Protein AF-A0AAJ7ITN8-F1 (afdb_monomer)

Foldseek 3Di:
DVPAAQQAEAEDADCPCVVVVPDDDPVVCVSVYHYDDDDVCCLVVPVDVPVVVVVVVVVVVQVPDPVCPDDDDDDDDDDPVCVVVVVVCVVVVVDD

Secondary structure (DSSP, 8-state):
-TT--TT-EEEE--SHHHHTTPPP-GGGGGGT-EEEE--HHHHHTTS-HHHHHHHHHHHHHHHH-TT--S-PPP-----GGGHHHHHHHHHTT---

Nearest PDB structures (foldseek):
  8eyk-assembly1_F  TM=9.396E-01  e=1.097E-06  Homo sapiens
  8gkc-assembly1_D  TM=9.194E-01  e=1.097E-06  Homo sapiens
  8eyi-assembly1_E  TM=9.172E-01  e=2.878E-06  Homo sapiens
  5bp4-assembly6_L  TM=7.816E-01  e=1.157E-03  Mycolicibacterium smegmatis MC2 155
  5bp4-assembly9_R  TM=7.856E-01  e=1.750E-03  Mycolicibacterium smegmatis MC2 155

Structure (mmCIF, N/CA/C/O backbone):
data_AF-A0AAJ7ITN8-F1
#
_entry.id   AF-A0AAJ7ITN8-F1
#
loop_
_atom_site.group_PDB
_atom_site.id
_atom_site.type_symbol
_atom_site.label_atom_id
_atom_site.label_alt_id
_atom_site.label_comp_id
_atom_site.label_asym_id
_atom_site.label_entity_id
_atom_site.label_seq_id
_atom_site.pdbx_PDB_ins_code
_atom_site.Cartn_x
_atom_site.Cartn_y
_atom_site.Cartn_z
_atom_site.occupancy
_atom_site.B_iso_or_equiv
_atom_site.auth_seq_id
_atom_site.auth_comp_id
_atom_site.auth_asym_id
_atom_site.auth_atom_id
_atom_site.pdbx_PDB_model_num
ATOM 1 N N . VAL A 1 1 ? -0.527 -5.673 -13.381 1.00 88.94 1 VAL A N 1
ATOM 2 C CA . VAL A 1 1 ? 0.476 -5.041 -14.279 1.00 88.94 1 VAL A CA 1
ATOM 3 C C . VAL A 1 1 ? -0.080 -4.599 -15.643 1.00 88.94 1 VAL A C 1
ATOM 5 O O . VAL A 1 1 ? 0.166 -3.467 -16.028 1.00 88.94 1 VAL A O 1
ATOM 8 N N . ARG A 1 2 ? -0.852 -5.417 -16.383 1.00 93.25 2 ARG A N 1
ATOM 9 C CA . ARG A 1 2 ? -1.301 -5.092 -17.764 1.00 93.25 2 ARG A CA 1
ATOM 10 C C . ARG A 1 2 ? -2.098 -3.784 -17.938 1.00 93.25 2 ARG A C 1
ATOM 12 O O . ARG A 1 2 ? -2.058 -3.216 -19.022 1.00 93.25 2 ARG A O 1
ATOM 19 N N . CYS A 1 3 ? -2.760 -3.292 -16.887 1.00 96.00 3 CYS A N 1
ATOM 20 C CA . CYS A 1 3 ? -3.472 -2.006 -16.898 1.00 96.00 3 CYS A CA 1
ATOM 21 C C . CYS A 1 3 ? -2.542 -0.775 -16.872 1.00 96.00 3 CYS A C 1
ATOM 23 O O . CYS A 1 3 ? -3.028 0.349 -16.941 1.00 96.00 3 CYS A O 1
ATOM 25 N N . LEU A 1 4 ? -1.221 -0.956 -16.748 1.00 96.88 4 LEU A N 1
ATOM 26 C CA . LEU A 1 4 ? -0.264 0.149 -16.793 1.00 96.88 4 LEU A CA 1
ATOM 27 C C . LEU A 1 4 ? -0.179 0.741 -18.203 1.00 96.88 4 LEU A C 1
ATOM 29 O O . LEU A 1 4 ? 0.125 0.044 -19.181 1.00 96.88 4 LEU A O 1
ATOM 33 N N . GLY A 1 5 ? -0.407 2.051 -18.272 1.00 97.38 5 GLY A N 1
ATOM 34 C CA . GLY A 1 5 ? -0.104 2.869 -19.439 1.00 97.38 5 GLY A CA 1
ATOM 35 C C . GLY A 1 5 ? 1.395 3.141 -19.591 1.00 97.38 5 GLY A C 1
ATOM 36 O O . GLY A 1 5 ? 2.204 2.775 -18.735 1.00 97.38 5 GLY A O 1
ATOM 37 N N . TYR A 1 6 ? 1.749 3.804 -20.693 1.00 97.88 6 TYR A N 1
ATOM 38 C CA . TYR A 1 6 ? 3.102 4.307 -20.939 1.00 97.88 6 TYR A CA 1
ATOM 39 C C . TYR A 1 6 ? 3.574 5.180 -19.766 1.00 97.88 6 TYR A C 1
ATOM 41 O O . TYR A 1 6 ? 2.825 6.037 -19.292 1.00 97.88 6 TYR A O 1
ATOM 49 N N . ARG A 1 7 ? 4.789 4.921 -19.270 1.00 97.81 7 ARG A N 1
ATOM 50 C CA . ARG A 1 7 ? 5.408 5.583 -18.104 1.00 97.81 7 ARG A CA 1
ATOM 51 C C . ARG A 1 7 ? 4.628 5.449 -16.791 1.00 97.81 7 ARG A C 1
ATOM 53 O O . ARG A 1 7 ? 4.816 6.227 -15.853 1.00 97.81 7 ARG A O 1
ATOM 60 N N . GLY A 1 8 ? 3.752 4.448 -16.706 1.00 98.19 8 GLY A N 1
ATOM 61 C CA . GLY A 1 8 ? 3.003 4.126 -15.497 1.00 98.19 8 GLY A CA 1
ATOM 62 C C . GLY A 1 8 ? 3.902 3.688 -14.336 1.00 98.19 8 GLY A C 1
ATOM 63 O O . GLY A 1 8 ? 5.009 3.182 -14.521 1.00 98.19 8 GLY A O 1
ATOM 64 N N . ARG A 1 9 ? 3.399 3.851 -13.112 1.00 98.44 9 ARG A N 1
ATOM 65 C CA . ARG A 1 9 ? 4.063 3.391 -11.888 1.00 98.44 9 ARG A CA 1
ATOM 66 C C . ARG A 1 9 ? 3.208 2.319 -11.241 1.00 98.44 9 ARG A C 1
ATOM 68 O O . ARG A 1 9 ? 2.056 2.579 -10.901 1.00 98.44 9 ARG A O 1
ATOM 75 N N . PHE A 1 10 ? 3.761 1.128 -11.087 1.00 97.88 10 PHE A N 1
ATOM 76 C CA . PHE A 1 10 ? 3.113 0.057 -10.351 1.00 97.88 10 PHE A CA 1
ATOM 77 C C . PHE A 1 10 ? 3.574 0.096 -8.898 1.00 97.88 10 PHE A C 1
ATOM 79 O O . PHE A 1 10 ? 4.776 0.053 -8.642 1.00 97.88 10 PHE A O 1
ATOM 86 N N . LEU A 1 11 ? 2.625 0.208 -7.971 1.00 97.44 11 LEU A N 1
ATOM 87 C CA . LEU A 1 11 ? 2.876 0.201 -6.533 1.00 97.44 11 LEU A CA 1
ATOM 88 C C . LEU A 1 11 ? 2.355 -1.125 -5.979 1.00 97.44 11 LEU A C 1
ATOM 90 O O . LEU A 1 11 ? 1.149 -1.288 -5.799 1.00 97.44 11 LEU A O 1
ATOM 94 N N . GLU A 1 12 ? 3.254 -2.082 -5.772 1.00 96.19 12 GLU A N 1
ATOM 95 C CA . GLU A 1 12 ? 2.917 -3.381 -5.197 1.00 96.19 12 GLU A CA 1
ATOM 96 C C . GLU A 1 12 ? 2.887 -3.260 -3.672 1.00 96.19 12 GLU A C 1
ATOM 98 O O . GLU A 1 12 ? 3.914 -3.014 -3.038 1.00 96.19 12 GLU A O 1
ATOM 103 N N . ILE A 1 13 ? 1.693 -3.407 -3.100 1.00 96.31 13 ILE A N 1
ATOM 104 C CA . ILE A 1 13 ? 1.461 -3.405 -1.647 1.00 96.31 13 ILE A CA 1
ATOM 105 C C . ILE A 1 13 ? 1.201 -4.818 -1.109 1.00 96.31 13 ILE A C 1
ATOM 107 O O . ILE A 1 13 ? 1.225 -5.039 0.104 1.00 96.31 13 ILE A O 1
ATOM 111 N N . GLY A 1 14 ? 0.924 -5.776 -1.997 1.00 93.69 14 GLY A N 1
ATOM 112 C CA . GLY A 1 14 ? 0.780 -7.180 -1.662 1.00 93.69 14 GLY A CA 1
ATOM 113 C C . GLY A 1 14 ? 2.134 -7.816 -1.361 1.00 93.69 14 GLY A C 1
ATOM 114 O O . GLY A 1 14 ? 3.174 -7.429 -1.887 1.00 93.69 14 GLY A O 1
ATOM 115 N N . LYS A 1 15 ? 2.120 -8.824 -0.485 1.00 91.69 15 LYS A N 1
ATOM 116 C CA . LYS A 1 15 ? 3.334 -9.549 -0.077 1.00 91.69 15 LYS A CA 1
ATOM 117 C C . LYS A 1 15 ? 3.438 -10.952 -0.665 1.00 91.69 15 LYS A C 1
ATOM 119 O O . LYS A 1 15 ? 4.537 -11.488 -0.702 1.00 91.69 15 LYS A O 1
ATOM 124 N N . PHE A 1 16 ? 2.324 -11.544 -1.103 1.00 91.62 16 PHE A N 1
ATOM 125 C CA . PHE A 1 16 ? 2.269 -12.952 -1.506 1.00 91.62 16 PHE A CA 1
ATOM 126 C C . PHE A 1 16 ? 3.198 -13.252 -2.690 1.00 91.62 16 PHE A C 1
ATOM 128 O O . PHE A 1 16 ? 4.136 -14.028 -2.540 1.00 91.62 16 PHE A O 1
ATOM 135 N N . ASP A 1 17 ? 3.008 -12.578 -3.828 1.00 91.75 17 ASP A N 1
ATOM 136 C CA . ASP A 1 17 ? 3.828 -12.795 -5.026 1.00 91.75 17 ASP A CA 1
ATOM 137 C C . ASP A 1 17 ? 5.315 -12.503 -4.799 1.00 91.75 17 ASP A C 1
ATOM 139 O O . ASP A 1 17 ? 6.173 -13.230 -5.301 1.00 91.75 17 ASP A O 1
ATOM 143 N N . LEU A 1 18 ? 5.620 -11.468 -4.006 1.00 90.56 18 LEU A N 1
ATOM 144 C CA . LEU A 1 18 ? 6.990 -11.104 -3.652 1.00 90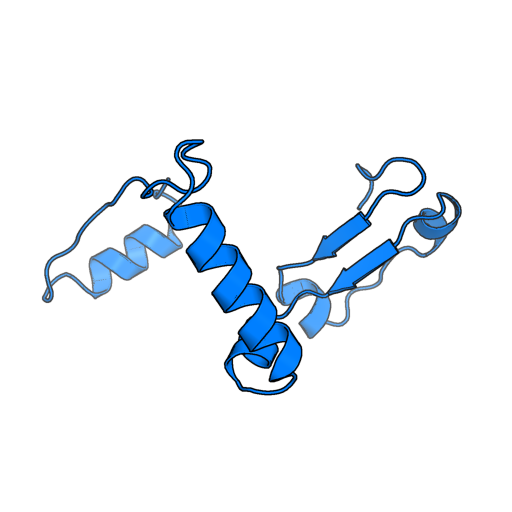.56 18 LEU A CA 1
ATOM 145 C C . LEU A 1 18 ? 7.651 -12.186 -2.786 1.00 90.56 18 LEU A C 1
ATOM 147 O O . LEU A 1 18 ? 8.772 -12.597 -3.069 1.00 90.56 18 LEU A O 1
ATOM 151 N N . ALA A 1 19 ? 6.951 -12.676 -1.758 1.00 91.50 19 ALA A N 1
ATOM 152 C CA . ALA A 1 19 ? 7.452 -13.722 -0.867 1.00 91.50 19 ALA A CA 1
ATOM 153 C C . ALA A 1 19 ? 7.614 -15.071 -1.583 1.00 91.50 19 ALA A C 1
ATOM 155 O O . ALA A 1 19 ? 8.541 -15.821 -1.283 1.00 91.50 19 ALA A O 1
ATOM 156 N N . SER A 1 20 ? 6.740 -15.372 -2.545 1.00 94.44 20 SER A N 1
ATOM 157 C CA . SER A 1 20 ? 6.828 -16.573 -3.379 1.00 94.44 20 SER A CA 1
ATOM 158 C C . SER A 1 20 ? 7.814 -16.445 -4.545 1.00 94.44 20 SER A C 1
ATOM 160 O O . SER A 1 20 ? 8.014 -17.421 -5.265 1.00 94.44 20 SER A O 1
ATOM 162 N N . ASN A 1 21 ? 8.445 -15.278 -4.733 1.00 93.00 21 ASN A N 1
ATOM 163 C CA . ASN A 1 21 ? 9.334 -14.988 -5.860 1.00 93.00 21 ASN A CA 1
ATOM 164 C C . ASN A 1 21 ? 8.688 -15.328 -7.220 1.00 93.00 21 ASN A C 1
ATOM 166 O O . ASN A 1 21 ? 9.299 -15.949 -8.098 1.00 93.00 21 ASN A O 1
ATOM 170 N N . ASN A 1 22 ? 7.415 -14.957 -7.380 1.00 95.56 22 ASN A N 1
ATOM 171 C CA . ASN A 1 22 ? 6.686 -15.194 -8.619 1.00 95.56 22 ASN A CA 1
ATOM 172 C C . ASN A 1 22 ? 7.305 -14.391 -9.773 1.00 95.56 22 ASN A C 1
ATOM 174 O O . ASN A 1 22 ? 7.781 -13.268 -9.606 1.00 95.56 22 ASN A O 1
ATOM 178 N N . LYS A 1 23 ? 7.298 -14.975 -10.978 1.00 95.81 23 LYS A N 1
ATOM 179 C CA . LYS A 1 23 ? 7.913 -14.359 -12.163 1.00 95.81 23 LYS A CA 1
ATOM 180 C C . LYS A 1 23 ? 7.159 -13.096 -12.584 1.00 95.81 23 LYS A C 1
ATOM 182 O O . LYS A 1 23 ? 5.944 -13.128 -12.770 1.00 95.81 23 LYS A O 1
ATOM 187 N N . LEU A 1 24 ? 7.903 -12.024 -12.848 1.00 94.62 24 LEU A N 1
ATOM 188 C CA . LEU A 1 24 ? 7.398 -10.804 -13.474 1.00 94.62 24 LEU A CA 1
ATOM 189 C C . LEU A 1 24 ? 7.767 -10.791 -14.964 1.00 94.62 24 LEU A C 1
ATOM 191 O O . LEU A 1 24 ? 8.936 -10.921 -15.321 1.0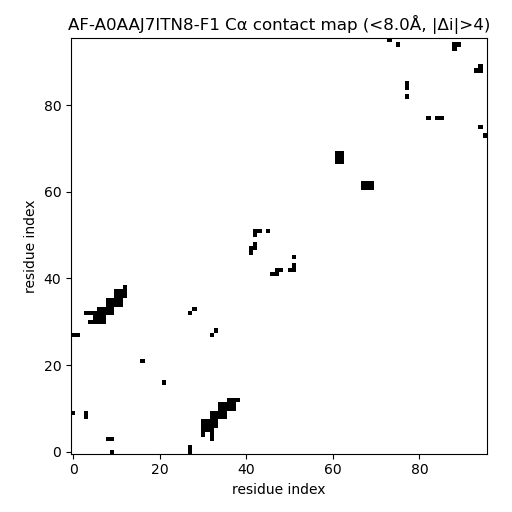0 94.62 24 LEU A O 1
ATOM 195 N N . GLY A 1 25 ? 6.771 -10.630 -15.839 1.00 95.25 25 GLY A N 1
ATOM 196 C CA . GLY A 1 25 ? 6.994 -10.482 -17.280 1.00 95.25 25 GLY A CA 1
ATOM 197 C C . GLY A 1 25 ? 7.716 -9.172 -17.584 1.00 95.25 25 GLY A C 1
ATOM 198 O O . GLY A 1 25 ? 7.153 -8.094 -17.388 1.00 95.25 25 GLY A O 1
ATOM 199 N N . MET A 1 26 ? 8.964 -9.258 -18.048 1.00 96.6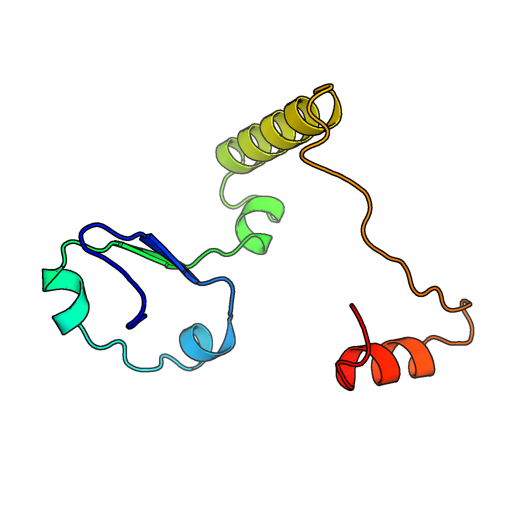9 26 MET A N 1
ATOM 200 C CA . MET A 1 26 ? 9.813 -8.081 -18.248 1.00 96.69 26 MET A CA 1
ATOM 201 C C . MET A 1 26 ? 9.425 -7.255 -19.483 1.00 96.69 26 MET A C 1
ATOM 203 O O . MET A 1 26 ? 9.815 -6.091 -19.567 1.00 96.69 26 MET A O 1
ATOM 207 N N . GLU A 1 27 ? 8.616 -7.787 -20.412 1.00 96.62 27 GLU A N 1
ATOM 208 C CA . GLU A 1 27 ? 8.198 -7.037 -21.607 1.00 96.62 27 GLU A CA 1
ATOM 209 C C . GLU A 1 27 ? 7.449 -5.738 -21.279 1.00 96.62 27 GLU A C 1
ATOM 211 O O . GLU A 1 27 ? 7.484 -4.782 -22.052 1.00 96.62 27 GLU A O 1
ATOM 216 N N . ILE A 1 28 ? 6.796 -5.664 -20.114 1.00 95.88 28 ILE A N 1
ATOM 217 C CA . ILE A 1 28 ? 6.036 -4.478 -19.719 1.00 95.88 28 ILE A CA 1
ATOM 218 C C . ILE A 1 28 ? 6.937 -3.246 -19.553 1.00 95.88 28 ILE A C 1
ATOM 220 O O . ILE A 1 28 ? 6.484 -2.125 -19.786 1.00 95.88 28 ILE A O 1
ATOM 224 N N . PHE A 1 29 ? 8.214 -3.432 -19.201 1.00 97.62 29 PHE A N 1
ATOM 225 C CA . PHE A 1 29 ? 9.159 -2.331 -19.008 1.00 97.62 29 PHE A CA 1
ATOM 226 C C . PHE A 1 29 ? 9.506 -1.604 -20.311 1.00 97.62 29 PHE A C 1
ATOM 228 O O . PHE A 1 29 ? 9.937 -0.456 -20.256 1.00 97.62 29 PHE A O 1
ATOM 235 N N . LEU A 1 30 ? 9.211 -2.191 -21.479 1.00 97.38 30 LEU A N 1
ATOM 236 C CA . LEU A 1 30 ? 9.294 -1.494 -22.770 1.00 97.38 30 LEU A CA 1
ATOM 237 C C . LEU A 1 30 ? 8.315 -0.315 -22.872 1.00 97.38 30 LEU A C 1
ATOM 239 O O . LEU A 1 30 ? 8.526 0.594 -23.665 1.00 97.38 30 LEU A O 1
ATOM 243 N N . LYS A 1 31 ? 7.264 -0.289 -22.043 1.00 97.25 31 LYS A N 1
ATOM 244 C CA . LYS A 1 31 ? 6.377 0.875 -21.891 1.00 97.25 31 LYS A CA 1
ATOM 245 C C . LYS A 1 31 ? 6.959 1.954 -20.967 1.00 97.25 31 LYS A C 1
ATOM 247 O O . LYS A 1 31 ? 6.208 2.824 -20.531 1.00 97.25 31 LYS A O 1
ATOM 252 N N . GLU A 1 32 ? 8.241 1.872 -20.610 1.00 97.50 32 GLU A N 1
ATOM 253 C CA . GLU A 1 32 ? 8.925 2.771 -19.669 1.00 97.50 32 GLU A CA 1
ATOM 254 C C . GLU A 1 32 ? 8.259 2.841 -18.287 1.00 97.50 32 GLU A C 1
ATOM 256 O O . GLU A 1 32 ? 8.287 3.865 -17.601 1.00 97.50 32 GLU A O 1
ATOM 261 N N . ILE A 1 33 ? 7.610 1.752 -17.871 1.00 98.19 33 ILE A N 1
ATOM 262 C CA . ILE A 1 33 ? 7.006 1.692 -16.543 1.00 98.19 33 ILE A CA 1
ATOM 263 C C . ILE A 1 33 ? 8.083 1.595 -15.462 1.00 98.19 33 ILE A C 1
ATOM 265 O O . ILE A 1 33 ? 9.208 1.160 -15.701 1.00 98.19 33 ILE A O 1
ATOM 269 N N . THR A 1 34 ? 7.696 1.916 -14.234 1.00 98.12 34 THR A N 1
ATOM 270 C CA . THR A 1 34 ? 8.476 1.567 -13.042 1.00 98.12 34 THR A CA 1
ATOM 271 C C . THR A 1 34 ? 7.653 0.668 -12.131 1.00 98.12 34 THR A C 1
ATOM 273 O O . THR A 1 34 ? 6.429 0.805 -12.049 1.00 98.12 34 THR A O 1
ATOM 276 N N . PHE A 1 35 ? 8.322 -0.267 -11.464 1.00 97.44 35 PHE A N 1
ATOM 277 C CA . PHE A 1 35 ? 7.712 -1.214 -10.539 1.00 97.44 35 PHE A CA 1
ATOM 278 C C . PHE A 1 35 ? 8.323 -1.005 -9.155 1.00 97.44 35 PHE A C 1
ATOM 280 O O . PHE A 1 35 ? 9.541 -1.071 -9.010 1.00 97.44 35 PHE A O 1
ATOM 287 N N . HIS A 1 36 ? 7.486 -0.751 -8.151 1.00 96.19 36 HIS A N 1
ATOM 288 C CA . HIS A 1 36 ? 7.911 -0.438 -6.789 1.00 96.19 36 HIS A CA 1
ATOM 289 C C . HIS A 1 36 ? 7.260 -1.413 -5.815 1.00 96.19 36 HIS A C 1
ATOM 291 O O . HIS A 1 36 ? 6.035 -1.445 -5.710 1.00 96.19 36 HIS A O 1
ATOM 297 N N . GLY A 1 37 ? 8.070 -2.182 -5.090 1.00 94.62 37 GLY A N 1
ATOM 298 C CA . GLY A 1 37 ? 7.605 -2.908 -3.909 1.00 94.62 37 GLY A CA 1
ATOM 299 C C . GLY A 1 37 ? 7.522 -1.953 -2.721 1.00 94.62 37 GLY A C 1
ATOM 300 O O . GLY A 1 37 ? 8.521 -1.327 -2.368 1.00 94.62 37 GLY A O 1
ATOM 301 N N . VAL A 1 38 ? 6.343 -1.819 -2.117 1.00 93.75 38 VAL A N 1
ATOM 302 C CA . VAL A 1 38 ? 6.083 -0.857 -1.039 1.00 93.75 38 VAL A CA 1
ATOM 303 C C . VAL A 1 38 ? 5.831 -1.602 0.270 1.00 93.75 38 VAL A C 1
ATOM 305 O O . VAL A 1 38 ? 4.799 -2.242 0.454 1.00 93.75 38 VAL A O 1
ATOM 308 N N . LEU A 1 39 ? 6.774 -1.493 1.209 1.00 92.00 39 LEU A N 1
ATOM 309 C CA . LEU A 1 39 ? 6.722 -2.153 2.518 1.00 92.00 39 LEU A CA 1
ATOM 310 C C . LEU A 1 39 ? 6.719 -1.110 3.639 1.00 92.00 39 LEU A C 1
ATOM 312 O O . LEU A 1 39 ? 7.770 -0.660 4.096 1.00 92.00 39 LEU A O 1
ATOM 316 N N . LEU A 1 40 ? 5.523 -0.737 4.099 1.00 91.88 40 LEU A N 1
ATOM 317 C CA . LEU A 1 40 ? 5.366 0.284 5.138 1.00 91.88 40 LEU A CA 1
ATOM 318 C C . LEU A 1 40 ? 5.970 -0.142 6.489 1.00 91.88 40 LEU A C 1
ATOM 320 O O . LEU A 1 40 ? 6.518 0.694 7.208 1.00 91.88 40 LEU A O 1
ATOM 324 N N . ASP A 1 41 ? 5.938 -1.440 6.800 1.00 91.75 41 ASP A N 1
ATOM 325 C CA . ASP A 1 41 ? 6.468 -1.986 8.057 1.00 91.75 41 ASP A CA 1
ATOM 326 C C . ASP A 1 41 ? 7.951 -1.655 8.254 1.00 91.75 41 ASP A C 1
ATOM 328 O O . ASP A 1 41 ? 8.366 -1.334 9.363 1.00 91.75 41 ASP A O 1
ATOM 332 N N . GLY A 1 42 ? 8.746 -1.665 7.178 1.00 89.50 42 GLY A N 1
ATOM 333 C CA . GLY A 1 42 ? 10.164 -1.309 7.236 1.00 89.50 42 GLY A CA 1
ATOM 334 C C . GLY A 1 42 ? 10.385 0.166 7.572 1.00 89.50 42 GLY A C 1
ATOM 335 O O . GLY A 1 42 ? 11.257 0.505 8.371 1.00 89.50 42 GLY A O 1
ATOM 336 N N . VAL A 1 43 ? 9.553 1.055 7.021 1.00 90.12 43 VAL A N 1
ATOM 337 C CA . VAL A 1 43 ? 9.608 2.498 7.305 1.00 90.12 43 VAL A CA 1
ATOM 338 C C . VAL A 1 43 ? 9.241 2.771 8.764 1.00 90.12 43 VAL A C 1
ATOM 340 O O . VAL A 1 43 ? 9.966 3.479 9.464 1.00 90.12 43 VAL A O 1
ATOM 343 N N . ILE A 1 44 ? 8.156 2.164 9.255 1.00 88.62 44 ILE A N 1
ATOM 344 C CA . ILE A 1 44 ? 7.731 2.294 10.657 1.00 88.62 44 ILE A CA 1
ATOM 345 C C . ILE A 1 44 ? 8.780 1.682 11.593 1.00 88.62 44 ILE A C 1
ATOM 347 O O . ILE A 1 44 ? 9.131 2.300 12.599 1.00 88.62 44 ILE A O 1
ATOM 351 N N . GLY A 1 45 ? 9.334 0.525 11.228 1.00 89.38 45 GLY A N 1
ATOM 352 C CA . GLY A 1 45 ? 10.393 -0.179 11.953 1.00 89.38 45 GLY A CA 1
ATOM 353 C C . GLY A 1 45 ? 11.753 0.525 11.956 1.00 89.38 45 GLY A C 1
ATOM 354 O O . GLY A 1 45 ? 12.672 0.048 12.613 1.00 89.38 45 GLY A O 1
ATOM 355 N N . GLY A 1 46 ? 11.890 1.666 11.271 1.00 86.81 46 GLY A N 1
ATOM 356 C CA . GLY A 1 46 ? 13.077 2.518 11.345 1.00 86.81 46 GLY A CA 1
ATOM 357 C C . GLY A 1 46 ? 14.132 2.267 10.269 1.00 86.81 46 GLY A C 1
ATOM 358 O O . GLY A 1 46 ? 15.216 2.832 10.367 1.00 86.81 46 GLY A O 1
ATOM 359 N N . MET A 1 47 ? 13.833 1.495 9.216 1.00 87.75 47 MET A N 1
ATOM 360 C CA . MET A 1 47 ? 14.762 1.308 8.088 1.00 87.75 47 MET A CA 1
ATOM 361 C C . MET A 1 47 ? 15.097 2.625 7.372 1.00 87.75 47 MET A C 1
ATOM 363 O O . MET A 1 47 ? 16.154 2.743 6.762 1.00 87.75 47 MET A O 1
ATOM 367 N N . SER A 1 48 ? 14.201 3.614 7.438 1.00 90.25 48 SER A N 1
ATOM 368 C CA . SER A 1 48 ? 14.446 4.966 6.934 1.00 90.25 48 SER A CA 1
ATOM 369 C C . SER A 1 48 ? 13.796 6.004 7.854 1.00 90.25 48 SER A C 1
ATOM 371 O O . SER A 1 48 ? 12.602 6.292 7.713 1.00 90.25 48 SER A O 1
ATOM 373 N N . PRO A 1 49 ? 14.554 6.569 8.815 1.00 91.94 49 PRO A N 1
ATOM 374 C CA . PRO A 1 49 ? 14.051 7.604 9.718 1.00 91.94 49 PRO A CA 1
ATOM 375 C C . PRO A 1 49 ? 13.567 8.854 8.976 1.00 91.94 49 PRO A C 1
ATOM 377 O O . PRO A 1 49 ? 12.518 9.394 9.315 1.00 91.94 49 PRO A O 1
ATOM 380 N N . VAL A 1 50 ? 14.283 9.254 7.919 1.00 94.31 50 VAL A N 1
ATOM 381 C CA . VAL A 1 50 ? 13.936 10.419 7.090 1.00 94.31 50 VAL A CA 1
ATOM 382 C C . VAL A 1 50 ? 12.578 10.218 6.418 1.00 94.31 50 VAL A C 1
ATOM 384 O O . VAL A 1 50 ? 11.686 11.046 6.571 1.00 94.31 50 VAL A O 1
ATOM 387 N N . LEU A 1 51 ? 12.367 9.075 5.756 1.00 93.25 51 LEU A N 1
ATOM 388 C CA . LEU A 1 51 ? 11.090 8.784 5.096 1.00 93.25 51 LEU A CA 1
ATOM 389 C C . LEU A 1 51 ? 9.935 8.678 6.102 1.00 93.25 51 LEU A C 1
ATOM 391 O O . LEU A 1 51 ? 8.811 9.094 5.819 1.00 93.25 51 LEU A O 1
ATOM 395 N N . ARG A 1 52 ? 10.202 8.131 7.294 1.00 93.88 52 ARG A N 1
ATOM 396 C CA . ARG A 1 52 ? 9.214 8.065 8.375 1.00 93.88 52 ARG A CA 1
ATOM 397 C C . ARG A 1 52 ? 8.781 9.464 8.819 1.00 93.88 52 ARG A C 1
ATOM 399 O O . ARG A 1 52 ? 7.585 9.691 9.006 1.00 93.88 52 ARG A O 1
ATOM 406 N N . GLU A 1 53 ? 9.729 10.383 8.981 1.00 95.00 53 GLU A N 1
ATOM 407 C CA . GLU A 1 53 ? 9.451 11.775 9.338 1.00 95.00 53 GLU A CA 1
ATOM 408 C C . GLU A 1 53 ? 8.675 12.501 8.230 1.00 95.00 53 GLU A C 1
ATOM 410 O O . GLU A 1 53 ? 7.647 13.126 8.502 1.00 95.00 53 GLU A O 1
ATOM 415 N N . GLU A 1 54 ? 9.096 12.359 6.972 1.00 94.94 54 GLU A N 1
ATOM 416 C CA . GLU A 1 54 ? 8.401 12.934 5.815 1.00 94.94 54 GLU A CA 1
ATOM 417 C C . GLU A 1 54 ? 6.947 12.458 5.727 1.00 94.94 54 GLU A C 1
ATOM 419 O O . GLU A 1 54 ? 6.031 13.270 5.565 1.00 94.94 54 GLU A O 1
ATOM 424 N N . MET A 1 55 ? 6.710 11.155 5.896 1.00 93.50 55 MET A N 1
ATOM 425 C CA . MET A 1 55 ? 5.368 10.575 5.878 1.00 93.50 55 MET A CA 1
ATOM 426 C C . MET A 1 55 ? 4.502 11.101 7.030 1.00 93.50 55 MET A C 1
ATOM 428 O O . MET A 1 55 ? 3.335 11.444 6.820 1.00 93.50 55 MET A O 1
ATOM 432 N N . TYR A 1 56 ? 5.059 11.202 8.240 1.00 93.06 56 TYR A N 1
ATOM 433 C CA . TYR A 1 56 ? 4.356 11.757 9.399 1.00 93.06 56 TYR A CA 1
ATOM 434 C C . TYR A 1 56 ? 3.952 13.220 9.170 1.00 93.06 56 TYR A C 1
ATOM 436 O O . TYR A 1 56 ? 2.804 13.607 9.408 1.00 93.06 56 TYR A O 1
ATOM 444 N N . ASN A 1 57 ? 4.872 14.028 8.646 1.00 94.69 57 ASN A N 1
ATOM 445 C CA . ASN A 1 57 ? 4.620 15.430 8.324 1.00 94.69 57 ASN A CA 1
ATOM 446 C C . ASN A 1 57 ? 3.577 15.578 7.209 1.00 94.69 57 ASN A C 1
ATOM 448 O O . ASN A 1 57 ? 2.677 16.418 7.316 1.00 94.69 57 ASN A O 1
ATOM 452 N N . PHE A 1 58 ? 3.641 14.730 6.179 1.00 93.00 58 PHE A N 1
ATOM 453 C CA . PHE A 1 58 ? 2.649 14.687 5.109 1.00 93.00 58 PHE A CA 1
ATOM 454 C C . PHE A 1 58 ? 1.246 14.392 5.654 1.00 93.00 58 PHE A C 1
ATOM 456 O O . PHE A 1 58 ? 0.321 15.166 5.402 1.00 93.00 58 PHE A O 1
ATOM 463 N N . LEU A 1 59 ? 1.089 13.332 6.452 1.00 91.94 59 LEU A N 1
ATOM 464 C CA . LEU A 1 59 ? -0.199 12.955 7.044 1.00 91.94 59 LEU A CA 1
ATOM 465 C C . LEU A 1 59 ? -0.772 14.071 7.923 1.00 91.94 59 LEU A C 1
ATOM 467 O O . LEU A 1 59 ? -1.935 14.442 7.769 1.00 91.94 59 LEU A O 1
ATOM 471 N N . ASN A 1 60 ? 0.049 14.667 8.790 1.00 92.31 60 ASN A N 1
ATOM 472 C CA . ASN A 1 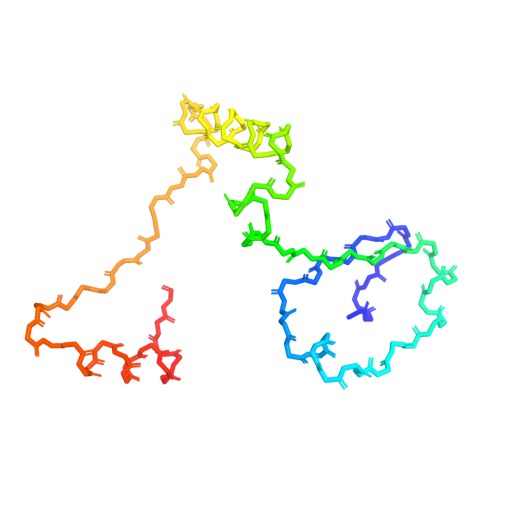60 ? -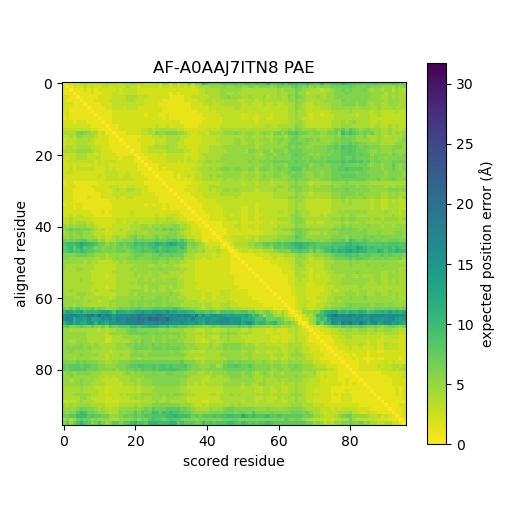0.379 15.774 9.645 1.00 92.31 60 ASN A CA 1
ATOM 473 C C . ASN A 1 60 ? -0.832 16.999 8.854 1.00 92.31 60 ASN A C 1
ATOM 475 O O . ASN A 1 60 ? -1.792 17.666 9.243 1.00 92.31 60 ASN A O 1
ATOM 479 N N . LYS A 1 61 ? -0.150 17.307 7.748 1.00 92.38 61 LYS A N 1
ATOM 480 C CA . LYS A 1 61 ? -0.559 18.388 6.853 1.00 92.38 61 LYS A CA 1
ATOM 481 C C . LYS A 1 61 ? -1.922 18.087 6.227 1.00 92.38 61 LYS A C 1
ATOM 483 O O . LYS A 1 61 ? -2.796 18.943 6.278 1.00 92.38 61 LYS A O 1
ATOM 488 N N . GLN A 1 62 ? -2.114 16.879 5.696 1.00 91.12 62 GLN A N 1
ATOM 489 C CA . GLN A 1 62 ? -3.368 16.473 5.049 1.00 91.12 62 GLN A CA 1
ATOM 490 C C . GLN A 1 62 ? -4.555 16.436 6.022 1.00 91.12 62 GLN A C 1
ATOM 492 O O . GLN A 1 62 ? -5.660 16.816 5.652 1.00 91.12 62 GLN A O 1
ATOM 497 N N . LEU A 1 63 ? -4.333 16.035 7.277 1.00 90.75 63 LEU A N 1
ATOM 498 C CA . LEU A 1 63 ? -5.368 16.032 8.318 1.00 90.75 63 LEU A CA 1
ATOM 499 C C . LEU A 1 63 ? -5.817 17.442 8.729 1.00 90.75 63 LEU A C 1
ATOM 501 O O . LEU A 1 63 ? -6.965 17.630 9.124 1.00 90.75 63 LEU A O 1
ATOM 505 N N . LYS A 1 64 ? -4.918 18.431 8.662 1.00 89.25 64 LYS A N 1
ATOM 506 C CA . LYS A 1 64 ? -5.223 19.842 8.959 1.00 89.25 64 LYS A CA 1
ATOM 507 C C . LYS A 1 64 ? -5.837 20.578 7.770 1.00 89.25 64 LYS A C 1
ATOM 509 O O . LYS A 1 64 ? -6.409 21.654 7.953 1.00 89.25 64 LYS A O 1
ATOM 514 N N . ASP A 1 65 ? -5.679 20.039 6.565 1.00 88.31 65 ASP A N 1
ATOM 515 C CA . ASP A 1 65 ? -6.191 20.650 5.348 1.00 88.31 65 ASP A CA 1
ATOM 516 C C . ASP A 1 65 ? -7.728 20.637 5.337 1.00 88.31 65 ASP A C 1
ATOM 518 O O . ASP A 1 65 ? -8.387 19.638 5.637 1.00 88.31 65 ASP A O 1
ATOM 522 N N . ARG A 1 66 ? -8.320 21.770 4.955 1.00 73.44 66 ARG A N 1
ATOM 523 C CA . ARG A 1 66 ? -9.772 21.927 4.820 1.00 73.44 66 ARG A CA 1
ATOM 524 C C . ARG A 1 66 ? -10.331 21.188 3.604 1.00 73.44 66 ARG A C 1
ATOM 526 O O . ARG A 1 66 ? -11.543 20.994 3.542 1.00 73.44 66 ARG A O 1
ATOM 533 N N . ALA A 1 67 ? -9.474 20.749 2.679 1.00 76.50 67 ALA A N 1
ATOM 534 C CA . ALA A 1 67 ? -9.849 19.966 1.503 1.00 76.50 67 ALA A CA 1
ATOM 535 C C . ALA A 1 67 ? -10.400 18.557 1.826 1.00 76.50 67 ALA A C 1
ATOM 537 O O . ALA A 1 67 ? -10.921 17.902 0.927 1.00 76.50 67 ALA A O 1
ATOM 538 N N . LYS A 1 68 ? -10.319 18.091 3.087 1.00 73.62 68 LYS A N 1
ATOM 539 C CA . LYS A 1 68 ? -10.851 16.794 3.563 1.00 73.62 68 LYS A CA 1
ATOM 540 C C . LYS A 1 68 ? -10.471 15.600 2.672 1.00 73.62 68 LYS A C 1
ATOM 542 O O . LYS A 1 68 ? -11.306 14.745 2.392 1.00 73.62 68 LYS A O 1
ATOM 547 N N . ALA A 1 69 ? -9.214 15.509 2.237 1.00 87.00 69 ALA A N 1
ATOM 548 C CA . ALA A 1 69 ? -8.744 1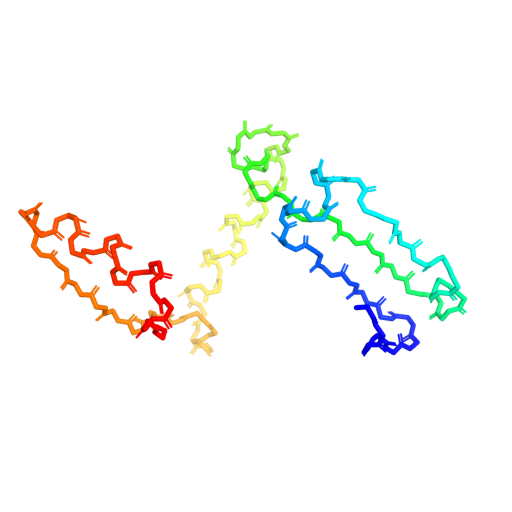4.342 1.482 1.00 87.00 69 ALA A CA 1
ATOM 549 C C . ALA A 1 69 ? -8.692 13.066 2.350 1.00 87.00 69 ALA A C 1
ATOM 551 O O . ALA A 1 69 ? -8.890 11.964 1.845 1.00 87.00 69 ALA A O 1
ATOM 552 N N . ILE A 1 70 ? -8.463 13.217 3.661 1.00 90.81 70 ILE A N 1
ATOM 553 C CA . ILE A 1 70 ? -8.456 12.121 4.636 1.00 90.81 70 ILE A CA 1
ATOM 554 C C . ILE A 1 70 ? -9.725 12.206 5.485 1.00 90.81 70 ILE A C 1
ATOM 556 O O . ILE A 1 70 ? -9.930 13.183 6.203 1.00 90.81 70 ILE A O 1
ATOM 560 N N . ASN A 1 71 ? -10.556 11.165 5.431 1.00 89.56 71 ASN A N 1
ATOM 561 C CA . ASN A 1 71 ? -11.757 11.027 6.254 1.00 89.56 71 ASN A CA 1
ATOM 562 C C . ASN A 1 71 ? -11.783 9.649 6.929 1.00 89.56 71 ASN A C 1
ATOM 564 O O . ASN A 1 71 ? -11.189 8.703 6.405 1.00 89.56 71 ASN A O 1
ATOM 568 N N . PRO A 1 72 ? -12.481 9.504 8.070 1.00 91.38 72 PRO A N 1
ATOM 569 C CA . PRO A 1 72 ? -12.700 8.199 8.679 1.00 91.38 72 PRO A CA 1
ATOM 570 C C . PRO A 1 72 ? -13.407 7.234 7.720 1.00 91.38 72 PRO A C 1
ATOM 572 O O . PRO A 1 72 ? -14.334 7.626 7.012 1.00 91.38 72 PRO A O 1
ATOM 575 N N . LEU A 1 73 ? -13.002 5.965 7.747 1.00 93.75 73 LEU A N 1
ATOM 576 C CA . LEU A 1 73 ? -13.686 4.891 7.027 1.00 93.75 73 LEU A CA 1
ATOM 577 C C . LEU A 1 73 ? -14.984 4.484 7.742 1.00 93.75 73 LEU A C 1
ATOM 579 O O . LEU A 1 73 ? -15.195 4.793 8.922 1.00 93.75 73 LEU A O 1
ATOM 583 N N . VAL A 1 74 ? -15.843 3.753 7.028 1.00 94.88 74 VAL A N 1
ATOM 584 C CA . VAL A 1 74 ? -16.986 3.062 7.636 1.00 94.88 74 VAL A CA 1
ATOM 585 C C . VAL A 1 74 ? -16.454 2.054 8.654 1.00 94.88 74 VAL A C 1
ATOM 587 O O . VAL A 1 74 ? -15.456 1.379 8.422 1.00 94.88 74 VAL A O 1
ATOM 590 N N . ARG A 1 75 ? -17.089 1.983 9.826 1.00 94.94 75 ARG A N 1
ATOM 591 C CA . ARG A 1 75 ? -16.629 1.144 10.936 1.00 94.94 75 ARG A CA 1
ATOM 592 C C . ARG A 1 75 ? -17.679 0.103 11.274 1.00 94.94 75 ARG A C 1
ATOM 594 O O . ARG A 1 75 ? -18.811 0.457 11.593 1.00 94.94 75 ARG A O 1
ATOM 601 N N . LYS A 1 76 ? -17.273 -1.166 11.285 1.00 95.94 76 LYS A N 1
ATOM 602 C CA . LYS A 1 76 ? -17.999 -2.229 11.979 1.00 95.94 76 LYS A CA 1
ATOM 603 C C . LYS A 1 76 ? -17.256 -2.579 13.261 1.00 95.94 76 LYS A C 1
ATOM 605 O O . LYS A 1 76 ? -16.118 -3.032 13.216 1.00 95.94 76 LYS A O 1
ATOM 610 N N . THR A 1 77 ? -17.896 -2.310 14.390 1.00 96.94 77 THR A N 1
ATOM 611 C CA . THR A 1 77 ? -17.324 -2.498 15.724 1.00 96.94 77 THR A CA 1
ATOM 612 C C . THR A 1 77 ? -17.807 -3.801 16.338 1.00 96.94 77 THR A C 1
ATOM 614 O O . THR A 1 77 ? -18.970 -4.165 16.175 1.00 96.94 77 THR A O 1
ATOM 617 N N . PHE A 1 78 ? -16.923 -4.451 17.083 1.00 97.50 78 PHE A N 1
ATOM 618 C CA . PHE A 1 78 ? -17.193 -5.651 17.867 1.00 97.50 78 PHE A CA 1
ATOM 619 C C . PHE A 1 78 ? -16.811 -5.363 19.320 1.00 97.50 78 PHE A C 1
ATOM 621 O O . PHE A 1 78 ? -15.893 -4.574 19.564 1.00 97.50 78 PHE A O 1
ATOM 628 N N . GLN A 1 79 ? -17.522 -5.961 20.270 1.00 98.12 79 GLN A N 1
ATOM 629 C CA . GLN A 1 79 ? -17.153 -5.894 21.684 1.00 98.12 79 GLN A CA 1
ATOM 630 C C . GLN A 1 79 ? -15.918 -6.762 21.964 1.00 98.12 79 GLN A C 1
ATOM 632 O O . GLN A 1 79 ? -15.536 -7.608 21.154 1.00 98.12 79 GLN A O 1
ATOM 637 N N . THR A 1 80 ? -15.270 -6.545 23.110 1.00 96.62 80 THR A N 1
ATOM 638 C CA . THR A 1 80 ? -14.015 -7.226 23.480 1.00 96.62 80 THR A CA 1
ATOM 639 C C . THR A 1 80 ? -14.143 -8.753 23.506 1.00 96.62 80 THR A C 1
ATOM 641 O O . THR A 1 80 ? -13.198 -9.460 23.165 1.00 96.62 80 THR A O 1
ATOM 644 N N . ASP A 1 81 ? -15.311 -9.269 23.880 1.00 97.88 81 ASP A N 1
ATOM 645 C CA . ASP A 1 81 ? -15.648 -10.695 23.918 1.00 97.88 81 ASP A CA 1
ATOM 646 C C . ASP A 1 81 ? -15.973 -11.289 22.534 1.00 97.88 81 ASP A C 1
ATOM 648 O O . ASP A 1 81 ? -15.966 -12.506 22.366 1.00 97.88 81 ASP A O 1
ATOM 652 N N . GLN A 1 82 ? -16.174 -10.456 21.511 1.00 97.88 82 GLN A N 1
ATOM 653 C CA . GLN A 1 82 ? -16.500 -10.864 20.139 1.00 97.88 82 GLN A CA 1
ATOM 654 C C . GLN A 1 82 ? -15.262 -10.970 19.227 1.00 97.88 82 GLN A C 1
ATOM 656 O O . GLN A 1 82 ? -15.357 -10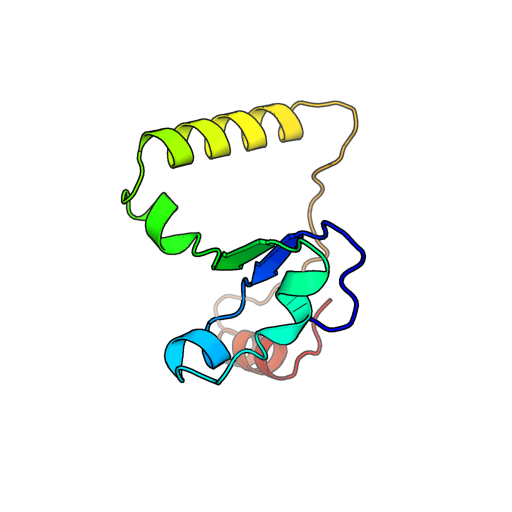.810 18.007 1.00 97.88 82 GLN A O 1
ATOM 661 N N . LEU A 1 83 ? -14.082 -11.239 19.797 1.00 97.19 83 LEU A N 1
ATOM 662 C CA . LEU A 1 83 ? -12.818 -11.274 19.054 1.00 97.19 83 LEU A CA 1
ATOM 663 C C . LEU A 1 83 ? -12.840 -12.297 17.906 1.00 97.19 83 LEU A C 1
ATOM 665 O O . LEU A 1 83 ? -12.470 -11.970 16.779 1.00 97.19 83 LEU A O 1
ATOM 669 N N . GLU A 1 84 ? -13.300 -13.525 18.164 1.00 98.06 84 GLU A N 1
ATOM 670 C CA . GLU A 1 84 ? -13.364 -14.574 17.137 1.00 98.06 84 GLU A CA 1
ATOM 671 C C . GLU A 1 84 ? -14.294 -14.178 15.981 1.00 98.06 84 GLU A C 1
ATOM 673 O O . GLU A 1 84 ? -13.949 -14.337 14.806 1.00 98.06 84 GLU A O 1
ATOM 678 N N . GLU A 1 85 ? -15.463 -13.624 16.312 1.00 97.62 85 GLU A N 1
ATOM 679 C CA . GLU A 1 85 ? -16.440 -13.163 15.329 1.00 97.62 85 GLU A CA 1
ATOM 680 C C . GLU A 1 85 ? -15.844 -12.066 14.440 1.00 97.62 85 GLU A C 1
ATOM 682 O O . GLU A 1 85 ? -15.989 -12.123 13.216 1.00 97.62 85 GLU A O 1
ATOM 687 N N . ALA A 1 86 ? -15.106 -11.120 15.030 1.00 97.62 86 ALA A N 1
ATOM 688 C CA . ALA A 1 86 ? -14.441 -10.046 14.301 1.00 97.62 86 ALA A CA 1
ATOM 689 C C . ALA A 1 86 ? -13.448 -10.589 13.258 1.00 97.62 86 ALA A C 1
ATOM 691 O O . ALA A 1 86 ? -13.487 -10.185 12.091 1.00 97.62 86 ALA A O 1
ATOM 692 N N . PHE A 1 87 ? -12.607 -11.556 13.642 1.00 97.69 87 PHE A N 1
ATOM 693 C CA . PHE A 1 87 ? -11.655 -12.186 12.721 1.00 97.69 87 PHE A CA 1
ATOM 694 C C . PHE A 1 87 ? -12.355 -12.981 11.615 1.00 97.69 87 PHE A C 1
ATOM 696 O O . PHE A 1 87 ? -12.002 -12.832 10.442 1.00 97.69 87 PHE A O 1
ATOM 703 N N . ARG A 1 88 ? -13.381 -13.779 11.944 1.00 97.62 88 ARG A N 1
ATOM 704 C CA . ARG A 1 88 ? -14.164 -14.518 10.935 1.00 97.62 88 ARG A CA 1
ATOM 705 C C . ARG A 1 88 ? -14.868 -13.574 9.962 1.00 97.62 88 ARG A C 1
ATOM 707 O O . ARG A 1 88 ? -14.897 -13.842 8.761 1.00 97.62 88 ARG A O 1
ATOM 714 N N . TYR A 1 89 ? -15.412 -12.463 10.458 1.00 97.12 89 TYR A N 1
ATOM 715 C CA . TYR A 1 89 ? -16.060 -11.446 9.635 1.00 97.12 89 TYR A CA 1
ATOM 716 C C . TYR A 1 89 ? -15.081 -10.792 8.652 1.00 97.12 89 TYR A C 1
ATOM 718 O O . TYR A 1 89 ? -15.397 -10.659 7.466 1.00 97.12 89 TYR A O 1
ATOM 726 N N . MET A 1 90 ? -13.886 -10.419 9.127 1.00 97.31 90 MET A N 1
ATOM 727 C CA . MET A 1 90 ? -12.829 -9.844 8.291 1.00 97.31 90 MET A CA 1
ATOM 728 C C . MET A 1 90 ? -12.352 -10.844 7.231 1.00 97.31 90 MET A C 1
ATOM 730 O O . MET A 1 90 ? -12.318 -10.503 6.049 1.00 97.31 90 MET A O 1
ATOM 734 N N . ALA A 1 91 ? -12.065 -12.088 7.627 1.00 96.62 91 ALA A N 1
ATOM 735 C CA . ALA A 1 91 ? -11.588 -13.142 6.730 1.00 96.62 91 ALA A CA 1
ATOM 736 C C . ALA A 1 91 ? -12.599 -13.498 5.628 1.00 96.62 91 ALA A C 1
ATOM 738 O O . ALA A 1 91 ? -12.208 -13.809 4.507 1.00 96.62 91 ALA A O 1
ATOM 739 N N . ALA A 1 92 ? -13.899 -13.411 5.921 1.00 97.19 92 ALA A N 1
ATOM 740 C CA . ALA A 1 92 ? -14.955 -13.655 4.942 1.00 97.19 92 ALA A CA 1
ATOM 741 C C . ALA A 1 92 ? -15.108 -1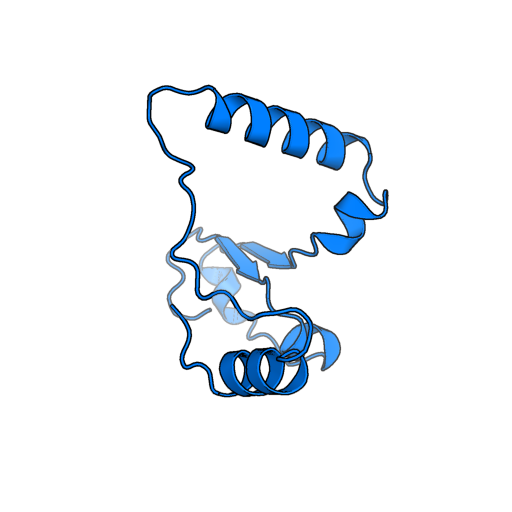2.537 3.889 1.00 97.19 92 ALA A C 1
ATOM 743 O O . ALA A 1 92 ? -15.965 -12.659 3.016 1.00 97.19 92 ALA A O 1
ATOM 744 N N . GLY A 1 93 ? -14.352 -11.433 3.984 1.00 94.00 93 GLY A N 1
ATOM 745 C CA . GLY A 1 93 ? -14.405 -10.332 3.013 1.00 94.00 93 GLY A CA 1
ATOM 746 C C . GLY A 1 93 ? -15.734 -9.567 2.997 1.00 94.00 93 GLY A C 1
ATOM 747 O O . GLY A 1 93 ? -16.052 -8.906 2.018 1.00 94.00 93 GLY A O 1
ATOM 748 N N . LYS A 1 94 ? -16.534 -9.662 4.069 1.00 90.94 94 LYS A N 1
ATOM 749 C CA . LYS A 1 94 ? -17.860 -9.017 4.177 1.00 90.94 94 LYS A CA 1
ATOM 750 C C . LYS A 1 94 ? -17.795 -7.544 4.606 1.00 90.94 94 LYS A C 1
ATOM 752 O O . LYS A 1 94 ? -18.829 -6.912 4.809 1.00 90.94 94 LYS A O 1
ATOM 757 N N . HIS A 1 95 ? -16.598 -7.023 4.847 1.00 93.19 95 HIS A N 1
ATOM 758 C CA . HIS A 1 95 ? -16.369 -5.638 5.245 1.00 93.19 95 HIS A CA 1
ATOM 759 C C . HIS A 1 95 ? -16.269 -4.728 4.014 1.00 93.19 95 HIS A C 1
ATOM 761 O O . HIS A 1 95 ? -16.000 -5.198 2.911 1.00 93.19 95 HIS A O 1
ATOM 767 N N . ILE A 1 96 ? -16.511 -3.436 4.233 1.00 85.88 96 ILE A N 1
ATOM 768 C CA . ILE A 1 96 ? -16.328 -2.351 3.263 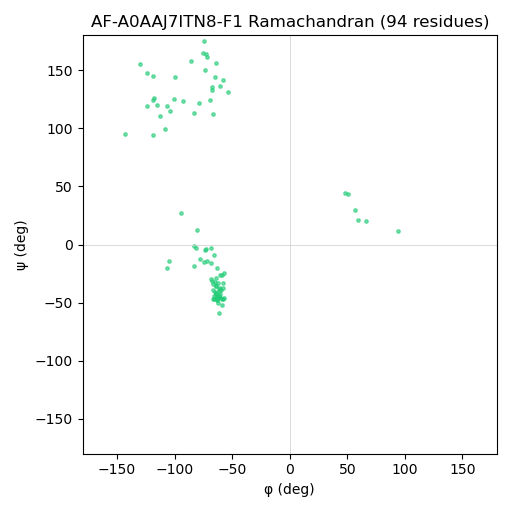1.00 85.88 96 ILE A CA 1
ATOM 769 C C . ILE A 1 96 ? -15.280 -1.411 3.843 1.00 85.88 96 ILE A C 1
ATOM 771 O O . ILE A 1 96 ? -15.399 -1.128 5.059 1.00 85.88 96 ILE A O 1
#

pLDDT: mean 93.6, std 4.68, range [73.44, 98.44]

Radius of gyration: 18.53 Å; Cα contacts (8 Å, |Δi|>4): 63; chains: 1; bounding box: 33×38×47 Å

Organism: NCBI:txid156304

Mean predicted aligned error: 4.39 Å

Sequence (96 aa):
VRCLGYRGRFLEIGKFDLASNNKLGMEIFLKEITFHGVLLDGVIGGMSPVLREEMYNFLNKQLKDRAKAINPLVRKTFQTDQLEEAFRYMAAGKHI

Solvent-accessible surface area (backbone atoms only — not comparable to full-atom values): 6154 Å² total; per-residue (Å²): 117,90,86,58,53,76,61,26,76,46,77,42,71,74,56,63,57,67,75,68,65,58,87,75,76,68,75,59,50,77,40,57,40,47,80,40,83,54,64,65,66,47,34,76,72,52,77,35,60,65,61,41,48,53,51,52,54,51,51,55,51,46,67,71,41,89,82,56,83,64,73,87,76,76,81,88,84,69,59,87,88,37,53,68,58,50,53,54,44,56,73,68,63,77,70,114